Protein AF-A0A7Y3EF00-F1 (afdb_monomer)

Sequence (116 aa):
MDRRHFLRATAALPLAGALPFGTSAPGRSQFRQEYPSSIDGLGEIRLDYEPALLDEIIGSGMRCCVVTVGNPGLYGSDAFPDMAAEIDAYEAHIDAHPNRLMRVRSVADIDRAVES

Solvent-accessible surface area (backbone atoms only — not comparable to full-atom values): 7787 Å² total; per-residue (Å²): 136,67,78,76,63,66,76,66,71,80,81,76,87,80,96,82,83,93,76,94,76,77,91,70,73,78,73,80,72,76,69,70,78,78,66,76,79,36,66,39,83,78,35,85,81,62,96,82,62,56,70,66,60,54,53,49,47,50,70,72,55,50,65,45,66,40,65,83,74,53,62,90,89,51,62,76,86,58,29,58,60,51,25,51,53,48,50,52,51,50,53,51,52,32,69,75,33,67,92,82,37,76,85,70,90,50,73,70,40,50,58,49,67,74,74,110

Mean predicted aligned error: 13.57 Å

Nearest PDB structures (foldseek):
  1hg0-assembly1_D  TM=3.957E-01  e=8.111E-01  Dickeya chrysanthemi
  2jk0-assembly1_C  TM=3.662E-01  e=2.252E+00  Pectobacterium carotovorum
  2hln-assembly2_H  TM=3.712E-01  e=4.448E+00  Pectobacterium atrosepticum
  1agx-assembly1_A  TM=3.790E-01  e=5.841E+00  Acinetobacter glutaminasificans

pLDDT: mean 79.06, std 20.67, range [38.88, 98.19]

Radius of gyration: 23.86 Å; Cα contacts (8 Å, |Δi|>4): 70; chains: 1; bounding box: 56×46×60 Å

Secondary structure (DSSP, 8-state):
--GGGTTTTTS--------------------------EEEEEE---TT--HHHHHHHHHTTEEEEEE--S-TT--GGGHHHHHHHHHHHHHHHHHH-TTT----SSHHHHHHHHH-

Foldseek 3Di:
DDPVVVVVPPPDDDDDDDDDDDPPPPDPPPPVPPPPADEAAEDADDLPDDPVVLVVCVVVRHQYYDHDFFDPPDDDPPGVVRRVVRVVSVVVSQVVCVVRHDDDPDPVRSVVSVVD

Structure (mmCIF, N/CA/C/O backbone):
data_AF-A0A7Y3EF00-F1
#
_entry.id   AF-A0A7Y3EF00-F1
#
loop_
_atom_site.group_PDB
_atom_site.id
_atom_site.type_symbol
_atom_site.label_atom_id
_atom_site.label_alt_id
_atom_site.label_comp_id
_atom_site.label_asym_id
_atom_site.label_entity_id
_atom_site.label_seq_id
_atom_site.pdbx_PDB_ins_code
_atom_site.Cartn_x
_atom_site.Cartn_y
_atom_site.Cartn_z
_atom_site.occupancy
_atom_site.B_iso_or_equiv
_atom_site.auth_seq_id
_atom_site.auth_comp_id
_atom_site.auth_asym_id
_atom_site.auth_atom_id
_atom_site.pdbx_PDB_model_num
ATOM 1 N N . MET A 1 1 ? -7.963 33.951 12.622 1.00 42.38 1 MET A N 1
ATOM 2 C CA . MET A 1 1 ? -8.953 33.889 13.720 1.00 42.38 1 MET A CA 1
ATOM 3 C C . MET A 1 1 ? -8.390 32.989 14.810 1.00 42.38 1 MET A C 1
ATOM 5 O O . MET A 1 1 ? -8.027 31.863 14.506 1.00 42.38 1 MET A O 1
ATOM 9 N N . ASP A 1 2 ? -8.221 33.503 16.030 1.00 60.53 2 ASP A N 1
ATOM 10 C CA . ASP A 1 2 ? -7.590 32.781 17.147 1.00 60.53 2 ASP A CA 1
ATOM 11 C C . ASP A 1 2 ? -8.618 31.888 17.869 1.00 60.53 2 ASP A C 1
ATOM 13 O O . ASP A 1 2 ? -9.627 32.375 18.387 1.00 60.53 2 ASP A O 1
ATOM 17 N N . ARG A 1 3 ? -8.344 30.576 17.916 1.00 58.53 3 ARG A N 1
ATOM 18 C CA . ARG A 1 3 ? -9.149 29.516 18.560 1.00 58.53 3 ARG A CA 1
ATOM 19 C C . ARG A 1 3 ? -9.572 29.831 19.999 1.00 58.53 3 ARG A C 1
ATOM 21 O O . ARG A 1 3 ? -10.584 29.322 20.473 1.00 58.53 3 ARG A O 1
ATOM 28 N N . ARG A 1 4 ? -8.819 30.683 20.700 1.00 55.84 4 ARG A N 1
ATOM 29 C CA . ARG A 1 4 ? -9.090 31.047 22.099 1.00 55.84 4 ARG A CA 1
ATOM 30 C C . ARG A 1 4 ? -10.287 31.985 22.266 1.00 55.84 4 ARG A C 1
ATOM 32 O O . ARG A 1 4 ? -10.834 32.065 23.362 1.00 55.84 4 ARG A O 1
ATOM 39 N N . HIS A 1 5 ? -10.716 32.666 21.204 1.00 48.41 5 HIS A N 1
ATOM 40 C CA . HIS A 1 5 ? -11.861 33.577 21.263 1.00 48.41 5 HIS A CA 1
ATOM 41 C C . HIS A 1 5 ? -13.219 32.865 21.171 1.00 48.41 5 HIS A C 1
ATOM 43 O O . HIS A 1 5 ? -14.207 33.398 21.667 1.00 48.41 5 HIS A O 1
ATOM 49 N N . PHE A 1 6 ? -13.276 31.655 20.601 1.00 54.00 6 PHE A N 1
ATOM 50 C CA . PHE A 1 6 ? -14.537 30.930 20.398 1.00 54.00 6 PHE A CA 1
ATOM 51 C C . PHE A 1 6 ? -15.078 30.304 21.696 1.00 54.00 6 PHE A C 1
ATOM 53 O O . PHE A 1 6 ? -16.271 30.368 21.970 1.00 54.00 6 PHE A O 1
ATOM 60 N N . LEU A 1 7 ? -14.196 29.795 22.563 1.00 52.94 7 LEU A N 1
ATOM 61 C CA . LEU A 1 7 ? -14.584 29.144 23.826 1.00 52.94 7 LEU A CA 1
ATOM 62 C C . LEU A 1 7 ? -15.056 30.115 24.923 1.00 52.94 7 LEU A C 1
ATOM 64 O O . LEU A 1 7 ? -15.566 29.679 25.950 1.00 52.94 7 LEU A O 1
ATOM 68 N N . ARG A 1 8 ? -14.904 31.430 24.729 1.00 46.22 8 ARG A N 1
ATOM 69 C CA . ARG A 1 8 ? -15.376 32.443 25.690 1.00 46.22 8 ARG A CA 1
ATOM 70 C C . ARG A 1 8 ? -16.819 32.895 25.456 1.00 46.22 8 ARG A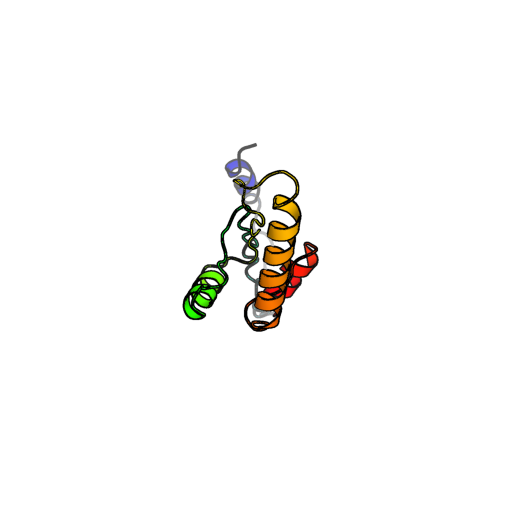 C 1
ATOM 72 O O . ARG A 1 8 ? -17.358 33.589 26.311 1.00 46.22 8 ARG A O 1
ATOM 79 N N . ALA A 1 9 ? -17.452 32.499 24.352 1.00 48.47 9 ALA A N 1
ATOM 80 C CA . ALA A 1 9 ? -18.807 32.942 24.017 1.00 48.47 9 ALA A CA 1
ATOM 81 C C . ALA A 1 9 ? -19.927 32.138 24.712 1.00 48.47 9 ALA A C 1
ATOM 83 O O . ALA A 1 9 ? -21.071 32.578 24.708 1.00 48.47 9 ALA A O 1
ATOM 84 N N . THR A 1 10 ? -19.623 30.998 25.343 1.00 54.38 10 THR A N 1
ATOM 85 C CA . THR A 1 10 ? -20.643 30.087 25.907 1.00 54.38 10 THR A CA 1
ATOM 86 C C . THR A 1 10 ? -20.847 30.202 27.421 1.00 54.38 10 THR A C 1
ATOM 88 O O . THR A 1 10 ? -21.613 29.433 27.991 1.00 54.38 10 THR A O 1
ATOM 91 N N . ALA A 1 11 ? -20.183 31.146 28.094 1.00 52.75 11 ALA A N 1
ATOM 92 C CA . ALA A 1 11 ? -20.204 31.261 29.557 1.00 52.75 11 ALA A CA 1
ATOM 93 C C . ALA A 1 11 ? -20.963 32.496 30.074 1.00 52.75 11 ALA A C 1
ATOM 95 O O . ALA A 1 11 ? -20.568 33.089 31.077 1.00 52.75 11 ALA A O 1
ATOM 96 N N . ALA A 1 12 ? -22.048 32.900 29.410 1.00 52.19 12 ALA A N 1
ATOM 97 C CA . ALA A 1 12 ? -22.905 33.961 29.925 1.00 52.19 12 ALA A CA 1
ATOM 98 C C . ALA A 1 12 ? -24.396 33.633 29.771 1.00 52.19 12 ALA A C 1
ATOM 100 O O . ALA A 1 12 ? -24.866 33.446 28.652 1.00 52.19 12 ALA A O 1
ATOM 101 N N . LEU A 1 13 ? -25.087 33.711 30.923 1.00 48.00 13 LEU A N 1
ATOM 102 C CA . LEU A 1 13 ? -26.525 33.949 31.175 1.00 48.00 13 LEU A CA 1
ATOM 103 C C . LEU A 1 13 ? -27.421 32.727 31.513 1.00 48.00 13 LEU A C 1
ATOM 105 O O . LEU A 1 13 ? -27.134 31.614 31.090 1.00 48.00 13 LEU A O 1
ATOM 109 N N . PRO A 1 14 ? -28.423 32.898 32.412 1.00 47.94 14 PRO A N 1
ATOM 110 C CA . PRO A 1 14 ? -28.284 32.538 33.826 1.00 47.94 14 PRO A CA 1
ATOM 111 C C . PRO A 1 14 ? -29.387 31.595 34.356 1.00 47.94 14 PRO A C 1
ATOM 113 O O . PRO A 1 14 ? -30.355 31.258 33.683 1.00 47.94 14 PRO A O 1
ATOM 116 N N . LEU A 1 15 ? -29.215 31.224 35.625 1.00 53.34 15 LEU A N 1
ATOM 117 C CA . LEU A 1 15 ? -30.111 30.483 36.515 1.00 53.34 15 LEU A CA 1
ATOM 118 C C . LEU A 1 15 ? -31.564 31.025 36.522 1.00 53.34 15 LEU A C 1
ATOM 120 O O . LEU A 1 15 ? -31.805 32.116 37.037 1.00 53.34 15 LEU A O 1
ATOM 124 N N . ALA A 1 16 ? -32.539 30.245 36.045 1.00 45.88 16 ALA A N 1
ATOM 125 C CA . ALA A 1 16 ? -33.952 30.382 36.423 1.00 45.88 16 ALA A CA 1
ATOM 126 C C . ALA A 1 16 ? -34.738 29.092 36.121 1.00 45.88 16 ALA A C 1
ATOM 128 O O . ALA A 1 16 ? -34.826 28.677 34.970 1.00 45.88 16 ALA A O 1
ATOM 129 N N . GLY A 1 17 ? -35.355 28.499 37.150 1.00 38.88 17 GLY A N 1
ATOM 130 C CA . GLY A 1 17 ? -36.439 27.522 36.986 1.00 38.88 17 GLY A CA 1
ATOM 131 C C . GLY A 1 17 ? -36.189 26.161 37.631 1.00 38.88 17 GLY A C 1
ATOM 132 O O . GLY A 1 17 ? -35.783 25.213 36.972 1.00 38.88 17 GLY A O 1
ATOM 133 N N . ALA A 1 18 ? -36.483 26.053 38.925 1.00 48.66 18 ALA A N 1
ATOM 134 C CA . ALA A 1 18 ? -36.635 24.779 39.613 1.00 48.66 18 ALA A CA 1
ATOM 135 C C . ALA A 1 18 ? -37.946 24.092 39.192 1.00 48.66 18 ALA A C 1
ATOM 137 O O . ALA A 1 18 ? -39.006 24.664 39.421 1.00 48.66 18 ALA A O 1
ATOM 138 N N . LEU A 1 19 ? -37.880 22.863 38.663 1.00 42.88 19 LEU A N 1
ATOM 139 C CA . LEU A 1 19 ? -38.940 21.846 38.758 1.00 42.88 19 LEU A CA 1
ATOM 140 C C . LEU A 1 19 ? -38.310 20.433 38.742 1.00 42.88 19 LEU A C 1
ATOM 142 O O . LEU A 1 19 ? -37.425 20.184 37.922 1.00 42.88 19 LEU A O 1
ATOM 146 N N . PRO A 1 20 ? -38.734 19.502 39.623 1.00 52.59 20 PRO A N 1
ATOM 147 C CA . PRO A 1 20 ? -38.130 18.181 39.752 1.00 52.59 20 PRO A CA 1
ATOM 148 C C . PRO A 1 20 ? -38.934 17.150 38.954 1.00 52.59 20 PRO A C 1
ATOM 150 O O . PRO A 1 20 ? -39.993 16.724 39.398 1.00 52.59 20 PRO A O 1
ATOM 153 N N . PHE A 1 21 ? -38.447 16.712 37.795 1.00 41.69 21 PHE A N 1
ATOM 154 C CA . PHE A 1 21 ? -38.994 15.527 37.130 1.00 41.69 21 PHE A CA 1
ATOM 155 C C . PHE A 1 21 ? -37.902 14.761 36.387 1.00 41.69 21 PHE A C 1
ATOM 157 O O . PHE A 1 21 ? -37.247 15.294 35.498 1.00 41.69 21 PHE A O 1
ATOM 164 N N . GLY A 1 22 ? -37.762 13.486 36.758 1.00 43.97 22 GLY A N 1
ATOM 165 C CA . GLY A 1 22 ? -37.050 12.465 36.000 1.00 43.97 22 GLY A CA 1
ATOM 166 C C . GLY A 1 22 ? -35.539 12.473 36.193 1.00 43.97 22 GLY A C 1
ATOM 167 O O . GLY A 1 22 ? -34.811 13.159 35.484 1.00 43.97 22 GLY A O 1
ATOM 168 N N . THR A 1 23 ? -35.043 11.616 37.087 1.00 44.88 23 THR A N 1
ATOM 169 C CA . THR A 1 23 ? -33.673 11.100 36.999 1.00 44.88 23 THR A CA 1
ATOM 170 C C . THR A 1 23 ? -33.556 10.237 35.743 1.00 44.88 23 THR A C 1
ATOM 172 O O . THR A 1 23 ? -33.585 9.008 35.800 1.00 44.88 23 THR A O 1
ATOM 175 N N . SER A 1 24 ? -33.451 10.889 34.591 1.00 48.31 24 SER A N 1
ATOM 176 C CA . SER A 1 24 ? -32.916 10.283 33.384 1.00 48.31 24 SER A CA 1
ATOM 177 C C . SER A 1 24 ? -31.438 10.071 33.670 1.00 48.31 24 SER A C 1
ATOM 179 O O . SER A 1 24 ? -30.661 11.026 33.672 1.00 48.31 24 SER A O 1
ATOM 181 N N . ALA A 1 25 ? -31.056 8.836 34.004 1.00 52.62 25 ALA A N 1
ATOM 182 C CA . ALA A 1 25 ? -29.652 8.460 34.019 1.00 52.62 25 ALA A CA 1
ATOM 183 C C . ALA A 1 25 ? -29.046 8.945 32.693 1.00 52.62 25 ALA A C 1
ATOM 185 O O . ALA A 1 25 ? -29.653 8.682 31.648 1.00 52.62 25 ALA A O 1
ATOM 186 N N . PRO A 1 26 ? -27.923 9.685 32.697 1.00 46.00 26 PRO A N 1
ATOM 187 C CA . PRO A 1 26 ? -27.288 10.056 31.451 1.00 46.00 26 PRO A CA 1
ATOM 188 C C . PRO A 1 26 ? -26.938 8.743 30.765 1.00 46.00 26 PRO A C 1
ATOM 190 O O . PRO A 1 26 ? -26.083 7.988 31.237 1.00 46.00 26 PRO A O 1
ATOM 193 N N . GLY A 1 27 ? -27.661 8.434 29.685 1.00 46.09 27 GLY A N 1
ATOM 194 C CA . GLY A 1 27 ? -27.227 7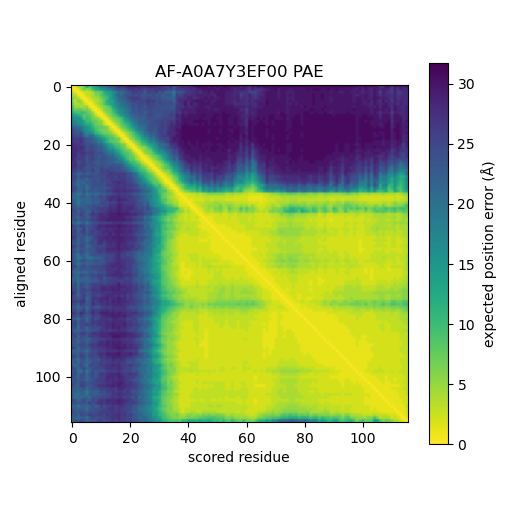.422 28.748 1.00 46.09 27 GLY A CA 1
ATOM 195 C C . GLY A 1 27 ? -25.784 7.773 28.448 1.00 46.09 27 GLY A C 1
ATOM 196 O O . GLY A 1 27 ? -25.501 8.905 28.057 1.00 46.09 27 GLY A O 1
ATOM 197 N N . ARG A 1 28 ? -24.864 6.852 28.741 1.00 42.12 28 ARG A N 1
ATOM 198 C CA . ARG A 1 28 ? -23.498 6.948 28.244 1.00 42.12 28 ARG A CA 1
ATOM 199 C C . ARG A 1 28 ? -23.648 7.059 26.734 1.00 42.12 28 ARG A C 1
ATOM 201 O O . ARG A 1 28 ? -23.786 6.042 26.062 1.00 42.12 28 ARG A O 1
ATOM 208 N N . SER A 1 29 ? -23.658 8.280 26.206 1.00 46.34 29 SER A N 1
ATOM 209 C CA . SER A 1 29 ? -23.267 8.491 24.833 1.00 46.34 29 SER A CA 1
ATOM 210 C C . SER A 1 29 ? -21.848 7.964 24.820 1.00 46.34 29 SER A C 1
ATOM 212 O O . SER A 1 29 ? -20.935 8.558 25.402 1.00 46.34 29 SER A O 1
ATOM 214 N N . GLN A 1 30 ? -21.684 6.767 24.267 1.00 48.50 30 GLN A N 1
ATOM 215 C CA . GLN A 1 30 ? -20.410 6.361 23.729 1.00 48.50 30 GLN A CA 1
ATOM 216 C C . GLN A 1 30 ? -20.114 7.431 22.685 1.00 48.50 30 GLN A C 1
ATOM 218 O O . GLN A 1 30 ? -20.537 7.332 21.540 1.00 48.50 30 GLN A O 1
ATOM 223 N N . PHE A 1 31 ? -19.484 8.525 23.112 1.00 41.47 31 PHE A N 1
ATOM 224 C CA . PHE A 1 31 ? -18.697 9.330 22.213 1.00 41.47 31 PHE A CA 1
ATOM 225 C C . PHE A 1 31 ? -17.698 8.319 21.664 1.00 41.47 31 PHE A C 1
ATOM 227 O O . PHE A 1 31 ? -16.727 7.978 22.342 1.00 41.47 31 PHE A O 1
ATOM 234 N N . ARG A 1 32 ? -18.019 7.737 20.495 1.00 50.56 32 ARG A N 1
ATOM 235 C CA . ARG A 1 32 ? -17.029 7.155 19.595 1.00 50.56 32 ARG A CA 1
ATOM 236 C C . ARG A 1 32 ? -15.954 8.220 19.605 1.00 50.56 32 ARG A C 1
ATOM 238 O O . ARG A 1 32 ? -16.252 9.363 19.259 1.00 50.56 32 ARG A O 1
ATOM 245 N N . GLN A 1 33 ? -14.794 7.918 20.190 1.00 48.50 33 GLN A N 1
ATOM 246 C CA . GLN A 1 33 ? -13.689 8.845 20.067 1.00 48.50 33 GLN A CA 1
ATOM 247 C C . GLN A 1 33 ? -13.481 8.943 18.564 1.00 48.50 33 GLN A C 1
ATOM 249 O O . GLN A 1 33 ? -13.002 8.000 17.937 1.00 48.50 33 GLN A O 1
ATOM 254 N N . GLU A 1 34 ? -13.957 10.041 17.987 1.00 56.47 34 GLU A N 1
ATOM 255 C CA . GLU A 1 34 ? -13.569 10.516 16.675 1.00 56.47 34 GLU A CA 1
ATOM 256 C C . GLU A 1 34 ? -12.098 10.879 16.831 1.00 56.47 34 GLU A C 1
ATOM 258 O O . GLU A 1 34 ? -11.723 12.041 16.967 1.00 56.47 34 GLU A O 1
ATOM 263 N N . TYR A 1 35 ? -11.250 9.857 16.940 1.00 54.44 35 TYR A N 1
ATOM 264 C CA . TYR A 1 35 ? -9.845 10.039 16.683 1.00 54.44 35 TYR A CA 1
ATOM 265 C C . TYR A 1 35 ? -9.803 10.548 15.249 1.00 54.44 35 TYR A C 1
ATOM 267 O O . TYR A 1 35 ? -10.300 9.845 14.362 1.00 54.44 35 TYR A O 1
ATOM 275 N N . PRO A 1 36 ? -9.304 11.770 15.006 1.00 62.78 36 PRO A N 1
ATOM 276 C CA . PRO A 1 36 ? -9.103 12.212 13.643 1.00 62.78 36 PRO A CA 1
ATOM 277 C C . PRO A 1 36 ? -8.236 11.148 12.974 1.00 62.78 36 PRO A C 1
ATOM 279 O O . PRO A 1 36 ? -7.152 10.834 13.466 1.00 62.78 36 PRO A O 1
ATOM 282 N N . SER A 1 37 ? -8.762 10.534 11.918 1.00 71.19 37 SER A N 1
ATOM 283 C CA . SER A 1 37 ? -8.074 9.495 11.162 1.00 71.19 37 SER A CA 1
ATOM 284 C C . SER A 1 37 ? -6.717 10.039 10.724 1.00 71.19 37 SER A C 1
ATOM 286 O O . SER A 1 37 ? -6.658 10.970 9.918 1.00 71.19 37 SER A O 1
ATOM 288 N N . SER A 1 38 ? -5.632 9.512 11.293 1.00 86.62 38 SER A N 1
ATOM 289 C CA . SER A 1 38 ? -4.287 9.913 10.902 1.00 86.62 38 SER A CA 1
ATOM 290 C C . SER A 1 38 ? -3.892 9.169 9.633 1.00 86.62 38 SER A C 1
ATOM 292 O O . SER A 1 38 ? -3.998 7.940 9.530 1.00 86.62 38 SER A O 1
ATOM 294 N N . ILE A 1 39 ? -3.477 9.961 8.650 1.00 90.75 39 ILE A N 1
ATOM 295 C CA . ILE A 1 39 ? -2.997 9.499 7.356 1.00 90.75 39 ILE A CA 1
ATOM 296 C C . ILE A 1 39 ? -1.536 9.912 7.263 1.00 90.75 39 ILE A C 1
ATOM 298 O O . ILE A 1 39 ? -1.234 11.106 7.326 1.00 90.75 39 ILE A O 1
ATOM 302 N N . ASP A 1 40 ? -0.646 8.939 7.109 1.00 92.19 40 ASP A N 1
ATOM 303 C CA . ASP A 1 40 ? 0.717 9.217 6.679 1.00 92.19 40 ASP A CA 1
ATOM 304 C C . ASP A 1 40 ? 0.726 9.393 5.156 1.00 92.19 40 ASP A C 1
ATOM 306 O O . ASP A 1 40 ? 0.370 8.483 4.407 1.00 92.19 40 ASP A O 1
ATOM 310 N N . GLY A 1 41 ? 1.063 10.599 4.699 1.00 91.06 41 GLY A N 1
ATOM 311 C CA . GLY A 1 41 ? 1.041 10.966 3.283 1.00 91.06 41 GLY A CA 1
ATOM 312 C C . GLY A 1 41 ? 2.287 10.550 2.502 1.00 91.06 41 GLY A C 1
ATOM 313 O O . GLY A 1 41 ? 2.284 10.682 1.280 1.00 91.06 41 GLY A O 1
ATOM 314 N N . LEU A 1 42 ? 3.341 10.093 3.184 1.00 88.81 42 LEU A N 1
ATOM 315 C CA . LEU A 1 42 ? 4.588 9.640 2.565 1.00 88.81 42 LEU A CA 1
ATOM 316 C C . LEU A 1 42 ? 5.264 8.583 3.451 1.00 88.81 42 LEU A C 1
ATOM 318 O O . LEU A 1 42 ? 6.454 8.672 3.755 1.00 88.81 42 LEU A O 1
ATOM 322 N N . GLY A 1 43 ? 4.473 7.623 3.920 1.00 81.69 43 GLY A N 1
ATOM 323 C CA . GLY A 1 43 ? 4.965 6.566 4.789 1.00 81.69 43 GLY A CA 1
ATOM 324 C C . GLY A 1 43 ? 5.543 5.396 3.998 1.00 81.69 43 GLY A C 1
ATOM 325 O O . GLY A 1 43 ? 5.316 5.237 2.798 1.00 81.69 43 GLY A O 1
ATOM 326 N N . GLU A 1 44 ? 6.278 4.538 4.698 1.00 81.06 44 GLU A N 1
ATOM 327 C CA . GLU A 1 44 ? 6.826 3.302 4.143 1.00 81.06 44 GLU A CA 1
ATOM 328 C C . GLU A 1 44 ? 6.310 2.115 4.965 1.00 81.06 44 GLU A C 1
ATOM 330 O O . GLU A 1 44 ? 6.694 1.915 6.121 1.00 81.06 44 GLU A O 1
ATOM 335 N N . ILE A 1 45 ? 5.420 1.321 4.366 1.00 90.06 45 ILE A N 1
ATOM 336 C CA . ILE A 1 45 ? 5.101 -0.026 4.846 1.00 90.06 45 ILE A CA 1
ATOM 337 C C . ILE A 1 45 ? 5.885 -0.983 3.973 1.00 90.06 45 ILE A C 1
ATOM 339 O O . ILE A 1 45 ? 5.601 -1.088 2.783 1.00 90.06 45 ILE A O 1
ATOM 343 N N . ARG A 1 46 ? 6.886 -1.657 4.534 1.00 91.75 46 ARG A N 1
ATOM 344 C CA . ARG A 1 46 ? 7.709 -2.585 3.762 1.00 91.75 46 ARG A CA 1
ATOM 345 C C . ARG A 1 46 ? 7.083 -3.969 3.745 1.00 91.75 46 ARG A C 1
ATOM 347 O O . ARG A 1 46 ? 6.452 -4.393 4.710 1.00 91.75 46 ARG A O 1
ATOM 354 N N . LEU A 1 47 ? 7.309 -4.685 2.649 1.00 94.50 47 LEU A N 1
ATOM 355 C CA . LEU A 1 47 ? 6.796 -6.042 2.443 1.00 94.50 47 LEU A CA 1
ATOM 356 C C . LEU A 1 47 ? 7.418 -7.075 3.398 1.00 94.50 47 LEU A C 1
ATOM 358 O O . LEU A 1 47 ? 6.868 -8.161 3.563 1.00 94.50 47 LEU A O 1
ATOM 362 N N . ASP A 1 48 ? 8.561 -6.740 4.003 1.00 94.00 48 ASP A N 1
ATOM 363 C CA . ASP A 1 48 ? 9.333 -7.570 4.932 1.00 94.00 48 ASP A CA 1
ATOM 364 C C . ASP A 1 48 ? 9.105 -7.212 6.410 1.00 94.00 48 ASP A C 1
ATOM 366 O O . ASP A 1 48 ? 9.787 -7.745 7.285 1.00 94.00 48 ASP A O 1
ATOM 370 N N . TYR A 1 49 ? 8.152 -6.325 6.713 1.00 94.38 49 TYR A N 1
ATOM 371 C CA . TYR A 1 49 ? 7.807 -6.019 8.096 1.00 94.38 49 TYR A CA 1
ATOM 372 C C . TYR A 1 49 ? 7.223 -7.231 8.816 1.00 94.38 49 TYR A C 1
ATOM 374 O O . TYR A 1 49 ? 6.278 -7.875 8.358 1.00 94.38 49 TYR A O 1
ATOM 382 N N . GLU A 1 50 ? 7.761 -7.488 10.006 1.00 94.38 50 GLU A N 1
ATOM 383 C CA . GLU A 1 50 ? 7.224 -8.496 10.904 1.00 94.38 50 GLU A CA 1
ATOM 384 C C . GLU A 1 50 ? 5.787 -8.138 11.319 1.00 94.38 50 GLU A C 1
ATOM 386 O O . GLU A 1 50 ? 5.492 -6.967 11.588 1.00 94.38 50 GLU A O 1
ATOM 391 N N . PRO A 1 51 ? 4.893 -9.130 11.471 1.00 92.69 51 PRO A N 1
ATOM 392 C CA . PRO A 1 51 ? 3.503 -8.889 11.849 1.00 92.69 51 PRO A CA 1
ATOM 393 C C . PRO A 1 51 ? 3.325 -8.038 13.115 1.00 92.69 51 PRO A C 1
ATOM 395 O O . PRO A 1 51 ? 2.402 -7.232 13.184 1.00 92.6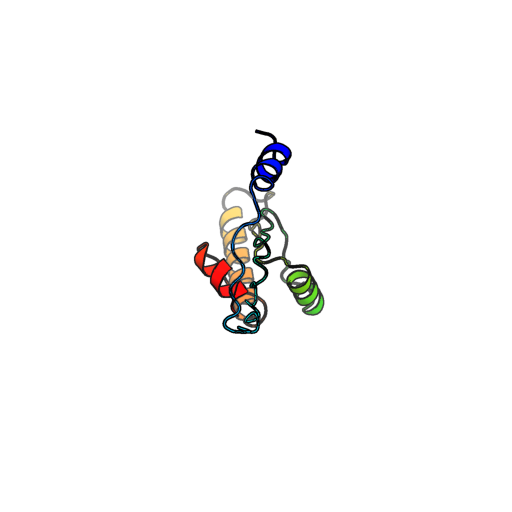9 51 PRO A O 1
ATOM 398 N N . ALA A 1 52 ? 4.227 -8.181 14.092 1.00 94.94 52 ALA A N 1
ATOM 399 C CA . ALA A 1 52 ? 4.187 -7.413 15.335 1.00 94.94 52 ALA A CA 1
ATOM 400 C C . ALA A 1 52 ? 4.371 -5.902 15.106 1.00 94.94 52 ALA A C 1
ATOM 402 O O . ALA A 1 52 ? 3.713 -5.103 15.766 1.00 94.94 52 ALA A O 1
ATOM 403 N N . LEU A 1 53 ? 5.206 -5.502 14.141 1.00 94.56 53 LEU A N 1
ATOM 404 C CA . LEU A 1 53 ? 5.399 -4.090 13.810 1.00 94.56 53 LEU A CA 1
ATOM 405 C C . LEU A 1 53 ? 4.144 -3.496 13.157 1.00 94.56 53 LEU A C 1
ATOM 407 O O . LEU A 1 53 ? 3.770 -2.364 13.454 1.00 94.56 53 LEU A O 1
ATOM 411 N N . LEU A 1 54 ? 3.457 -4.265 12.306 1.00 92.94 54 LEU A N 1
ATOM 412 C CA . LEU A 1 54 ? 2.168 -3.845 11.746 1.00 92.94 54 LEU A CA 1
ATOM 413 C C . LEU A 1 54 ? 1.123 -3.651 12.854 1.00 92.94 54 LEU A C 1
ATOM 415 O O . LEU A 1 54 ? 0.383 -2.668 12.835 1.00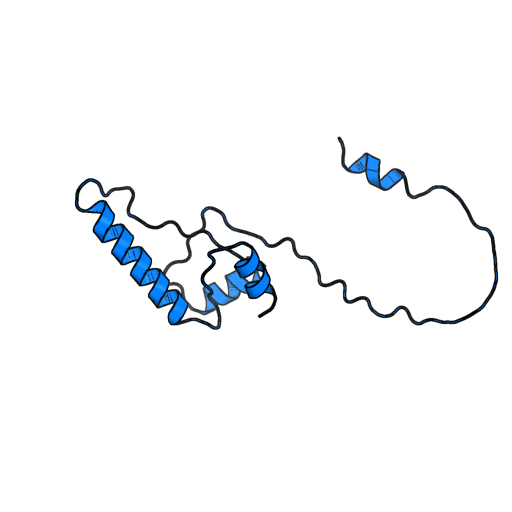 92.94 54 LEU A O 1
ATOM 419 N N . ASP A 1 55 ? 1.104 -4.540 13.848 1.00 93.31 55 ASP A N 1
ATOM 420 C CA . ASP A 1 55 ? 0.203 -4.438 15.000 1.00 93.31 55 ASP A CA 1
ATOM 421 C C . ASP A 1 55 ? 0.516 -3.193 15.858 1.00 93.31 55 ASP A C 1
ATOM 423 O O . ASP A 1 55 ? -0.401 -2.488 16.285 1.00 93.31 55 ASP A O 1
ATOM 427 N N . GLU A 1 56 ? 1.795 -2.855 16.055 1.00 94.25 56 GLU A N 1
ATOM 428 C CA . GLU A 1 56 ? 2.217 -1.613 16.722 1.00 94.25 56 GLU A CA 1
ATOM 429 C C . GLU A 1 56 ? 1.791 -0.363 15.941 1.00 94.25 56 GLU A C 1
ATOM 431 O O . GLU A 1 56 ? 1.264 0.590 16.523 1.00 94.25 56 GLU A O 1
ATOM 436 N N . ILE A 1 57 ? 1.962 -0.375 14.616 1.00 92.12 57 ILE A N 1
ATOM 437 C CA . ILE A 1 57 ? 1.524 0.707 13.730 1.00 92.12 57 ILE A CA 1
ATOM 438 C C . ILE A 1 57 ? 0.009 0.919 13.846 1.00 92.12 57 ILE A C 1
ATOM 440 O O . ILE A 1 57 ? -0.439 2.052 14.039 1.00 92.12 57 ILE A O 1
ATOM 444 N N . ILE A 1 58 ? -0.786 -0.150 13.797 1.00 89.81 58 ILE A N 1
ATOM 445 C CA . ILE A 1 58 ? -2.247 -0.085 13.960 1.00 89.81 58 ILE A CA 1
ATOM 446 C C . ILE A 1 58 ? -2.607 0.439 15.362 1.00 89.81 58 ILE A C 1
ATOM 448 O O . ILE A 1 58 ? -3.475 1.313 15.510 1.00 89.81 58 ILE A O 1
ATOM 452 N N . GLY A 1 59 ? -1.907 -0.050 16.391 1.00 89.94 59 GLY A N 1
ATOM 453 C CA . GLY A 1 59 ? -2.071 0.345 17.790 1.00 89.94 59 GLY A CA 1
ATOM 454 C C . GLY A 1 59 ? -1.692 1.800 18.082 1.00 89.94 59 GLY A C 1
ATOM 455 O O . GLY A 1 59 ? -2.255 2.402 18.996 1.00 89.94 59 GLY A O 1
ATOM 456 N N . SER A 1 60 ? -0.812 2.403 17.275 1.00 89.62 60 SER A N 1
ATOM 457 C CA . SER A 1 60 ? -0.430 3.820 17.384 1.00 89.62 60 SER A CA 1
ATOM 458 C C . SER A 1 60 ? -1.574 4.792 17.065 1.00 89.62 60 SER A C 1
ATOM 460 O O . SER A 1 60 ? -1.500 5.977 17.394 1.00 89.62 60 SER A O 1
ATOM 462 N N . GLY A 1 61 ? -2.637 4.299 16.422 1.00 87.69 61 GLY A N 1
ATOM 463 C CA . GLY A 1 61 ? -3.741 5.112 15.926 1.00 87.69 61 GLY A CA 1
ATOM 464 C C . GLY A 1 61 ? -3.618 5.495 14.451 1.00 87.69 61 GLY A C 1
ATOM 465 O O . GLY A 1 61 ? -4.533 6.145 13.954 1.00 87.69 61 GLY A O 1
ATOM 466 N N . MET A 1 62 ? -2.556 5.081 13.742 1.00 89.19 62 MET A N 1
ATOM 467 C CA . MET A 1 62 ? -2.464 5.237 12.284 1.00 89.19 62 MET A CA 1
ATOM 468 C C . MET A 1 62 ? -3.584 4.467 11.579 1.00 89.19 62 MET A C 1
ATOM 470 O O . MET A 1 62 ? -3.896 3.331 11.949 1.00 89.19 62 MET A O 1
ATOM 474 N N . ARG A 1 63 ? -4.230 5.099 10.591 1.00 89.69 63 ARG A N 1
ATOM 475 C CA . ARG A 1 63 ? -5.368 4.506 9.860 1.00 89.69 63 ARG A CA 1
ATOM 476 C C . ARG A 1 63 ? -5.150 4.374 8.366 1.00 89.69 63 ARG A C 1
ATOM 478 O O . ARG A 1 63 ? -5.772 3.522 7.748 1.00 89.69 63 ARG A O 1
ATOM 485 N N . CYS A 1 64 ? -4.270 5.181 7.789 1.00 92.62 64 CYS A N 1
ATOM 486 C CA . CYS A 1 64 ? -3.907 5.057 6.387 1.00 92.62 64 CYS A CA 1
ATOM 487 C C . CYS A 1 64 ? -2.446 5.456 6.198 1.00 92.62 64 CYS A C 1
ATOM 489 O O . CYS A 1 64 ? -1.947 6.354 6.874 1.00 92.62 64 CYS A O 1
ATOM 491 N N . CYS A 1 65 ? -1.781 4.799 5.258 1.00 93.75 65 CYS A N 1
ATOM 492 C CA . CYS A 1 65 ? -0.429 5.119 4.835 1.00 93.75 65 CYS A CA 1
ATOM 493 C C . CYS A 1 65 ? -0.403 5.131 3.308 1.00 93.75 65 CYS A C 1
ATOM 495 O O . CYS A 1 65 ? -0.852 4.177 2.671 1.00 93.75 65 CYS A O 1
ATOM 497 N N . VAL A 1 66 ? 0.077 6.226 2.728 1.00 94.75 66 VAL A N 1
ATOM 498 C CA . VAL A 1 66 ? 0.340 6.325 1.295 1.00 94.75 66 VAL A CA 1
ATOM 499 C C . VAL A 1 66 ? 1.731 5.763 1.048 1.00 94.75 66 VAL A C 1
ATOM 501 O O . VAL A 1 66 ? 2.729 6.403 1.370 1.00 94.75 66 VAL A O 1
ATOM 504 N N . VAL A 1 67 ? 1.778 4.563 0.478 1.00 93.62 67 VAL A N 1
ATOM 505 C CA . VAL A 1 67 ? 3.027 3.895 0.114 1.00 93.62 67 VAL A CA 1
ATOM 506 C C . VAL A 1 67 ? 3.484 4.386 -1.255 1.00 93.62 67 VAL A C 1
ATOM 508 O O . VAL A 1 67 ? 2.714 4.396 -2.217 1.00 93.62 67 VAL A O 1
ATOM 511 N N . THR A 1 68 ? 4.745 4.803 -1.335 1.00 92.06 68 THR A N 1
ATOM 512 C CA . THR A 1 68 ? 5.376 5.179 -2.604 1.00 92.06 68 THR A CA 1
ATOM 513 C C . THR A 1 68 ? 5.834 3.921 -3.333 1.00 92.06 68 THR A C 1
ATOM 515 O O . THR A 1 68 ? 6.452 3.061 -2.719 1.00 92.06 68 THR A O 1
ATOM 518 N N . VAL A 1 69 ? 5.548 3.839 -4.632 1.00 93.12 69 VAL A N 1
ATOM 519 C CA . VAL A 1 69 ? 5.993 2.755 -5.518 1.00 93.12 69 VAL A CA 1
ATOM 520 C C . VAL A 1 69 ? 6.801 3.322 -6.684 1.00 93.12 69 VAL A C 1
ATOM 522 O O . VAL A 1 69 ? 6.562 4.449 -7.131 1.00 93.12 69 VAL A O 1
ATOM 525 N N . GLY A 1 70 ? 7.721 2.517 -7.195 1.00 92.81 70 GLY A N 1
ATOM 526 C CA . GLY A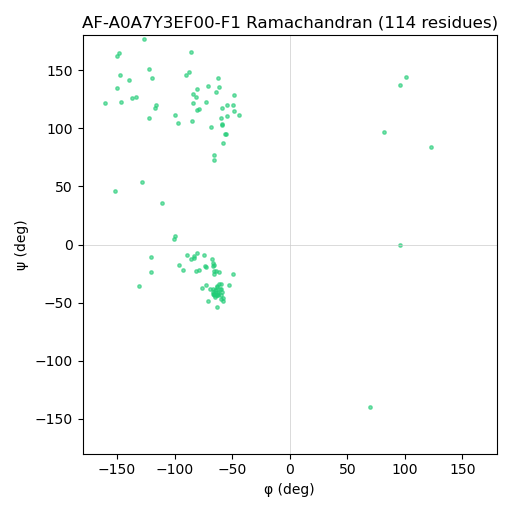 1 70 ? 8.669 2.828 -8.251 1.00 92.81 70 GLY A CA 1
ATOM 527 C C . GLY A 1 70 ? 10.026 3.275 -7.708 1.00 92.81 70 GLY A C 1
ATOM 528 O O . GLY A 1 70 ? 10.127 4.111 -6.808 1.00 92.81 70 GLY A O 1
ATOM 529 N N . ASN A 1 71 ? 11.097 2.773 -8.322 1.00 93.00 71 ASN A N 1
ATOM 530 C CA . ASN A 1 71 ? 12.453 3.209 -8.016 1.00 93.00 71 ASN A CA 1
ATOM 531 C C . ASN A 1 71 ? 12.775 4.562 -8.691 1.00 93.00 71 ASN A C 1
ATOM 533 O O . ASN A 1 71 ? 12.868 4.623 -9.922 1.00 93.00 71 ASN A O 1
ATOM 537 N N . PRO A 1 72 ? 13.043 5.645 -7.931 1.00 92.50 72 PRO A N 1
ATOM 538 C CA . PRO A 1 72 ? 13.331 6.963 -8.504 1.00 92.50 72 PRO A CA 1
ATOM 539 C C . PRO A 1 72 ? 14.662 7.026 -9.273 1.00 92.50 72 PRO A C 1
ATOM 541 O O . PRO A 1 72 ? 14.928 8.009 -9.963 1.00 92.50 72 PRO A O 1
ATOM 544 N N . GLY A 1 73 ? 15.518 6.007 -9.143 1.00 96.75 73 GLY A N 1
ATOM 545 C CA . GLY A 1 73 ? 16.759 5.863 -9.902 1.00 96.75 73 GLY A CA 1
ATOM 546 C C . GLY A 1 73 ? 16.588 5.193 -11.269 1.00 96.75 73 GLY A C 1
ATOM 547 O O . GLY A 1 73 ? 17.521 5.238 -12.073 1.00 96.75 73 GLY A O 1
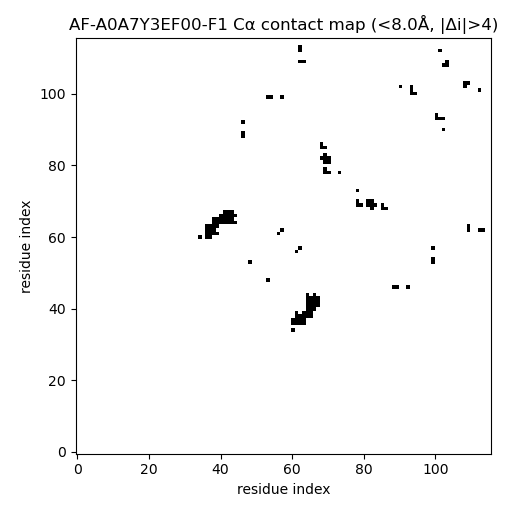ATOM 548 N N . LEU A 1 74 ? 15.430 4.584 -11.548 1.00 96.56 74 LEU A N 1
ATOM 549 C CA . LEU A 1 74 ? 15.134 3.979 -12.846 1.00 96.56 74 LEU A CA 1
ATOM 550 C C . LEU A 1 74 ? 14.470 4.986 -13.786 1.00 96.56 74 LEU A C 1
ATOM 552 O O . LEU A 1 74 ? 13.696 5.851 -13.383 1.00 96.56 74 LEU A O 1
ATOM 556 N N . TYR A 1 75 ? 14.772 4.861 -15.074 1.00 95.56 75 TYR A N 1
ATOM 557 C CA . TYR A 1 75 ? 14.241 5.717 -16.130 1.00 95.56 75 TYR A CA 1
ATOM 558 C C . TYR A 1 75 ? 14.104 4.936 -17.441 1.00 95.56 75 TYR A C 1
ATOM 560 O O . TYR A 1 75 ? 14.667 3.856 -17.609 1.00 95.56 75 TYR A O 1
ATOM 568 N N . GLY A 1 76 ? 13.358 5.493 -18.397 1.00 95.19 76 GLY A N 1
ATOM 569 C CA . GLY A 1 76 ? 13.175 4.877 -19.711 1.00 95.19 76 GLY A CA 1
ATOM 570 C C . GLY A 1 76 ? 12.319 3.609 -19.660 1.00 95.19 76 GLY A C 1
ATOM 571 O O . GLY A 1 76 ? 11.305 3.570 -18.966 1.00 95.19 76 GLY A O 1
ATOM 572 N N . SER A 1 77 ? 12.706 2.590 -20.429 1.00 96.88 77 SER A N 1
ATOM 573 C CA . SER A 1 77 ? 11.944 1.342 -20.585 1.00 96.88 77 SER A CA 1
ATOM 574 C C . SER A 1 77 ? 11.810 0.524 -19.305 1.00 96.88 77 SER A C 1
ATOM 576 O O . SER A 1 77 ? 10.879 -0.269 -19.205 1.00 96.88 77 SER A O 1
ATOM 578 N N . ASP A 1 78 ? 12.711 0.721 -18.345 1.00 96.19 78 ASP A N 1
ATOM 579 C CA . ASP A 1 78 ? 12.838 -0.162 -17.184 1.00 96.19 78 ASP A CA 1
ATOM 580 C C . ASP A 1 78 ? 12.008 0.332 -15.991 1.00 96.19 78 ASP A C 1
ATOM 582 O O . ASP A 1 78 ? 11.618 -0.459 -15.138 1.00 96.19 78 ASP A O 1
ATOM 586 N N . ALA A 1 79 ? 11.664 1.626 -15.959 1.00 97.38 79 ALA A N 1
ATOM 587 C CA . ALA A 1 79 ? 10.927 2.232 -14.850 1.00 97.38 79 ALA A CA 1
ATOM 588 C C . ALA A 1 79 ? 9.486 1.708 -14.723 1.00 97.38 79 ALA A C 1
ATOM 590 O O . ALA A 1 79 ? 9.002 1.471 -13.620 1.00 97.38 79 ALA A O 1
ATOM 591 N N . PHE A 1 80 ? 8.784 1.528 -15.847 1.00 97.12 80 PHE A N 1
ATOM 592 C CA . PHE A 1 80 ? 7.388 1.081 -15.819 1.00 97.12 80 PHE A CA 1
ATOM 593 C C . PHE A 1 80 ? 7.236 -0.389 -15.388 1.00 97.12 80 PHE A C 1
ATOM 595 O O . PHE A 1 80 ? 6.419 -0.641 -14.503 1.00 97.12 80 PHE A O 1
ATOM 602 N N . PRO A 1 81 ? 7.993 -1.359 -15.949 1.00 98.06 81 PRO A N 1
ATOM 603 C CA . PRO A 1 81 ? 7.930 -2.747 -15.495 1.00 98.06 81 PRO A CA 1
ATOM 604 C C . PRO A 1 81 ? 8.292 -2.920 -14.016 1.00 98.06 81 PRO A C 1
ATOM 606 O O . PRO A 1 81 ? 7.643 -3.710 -13.338 1.00 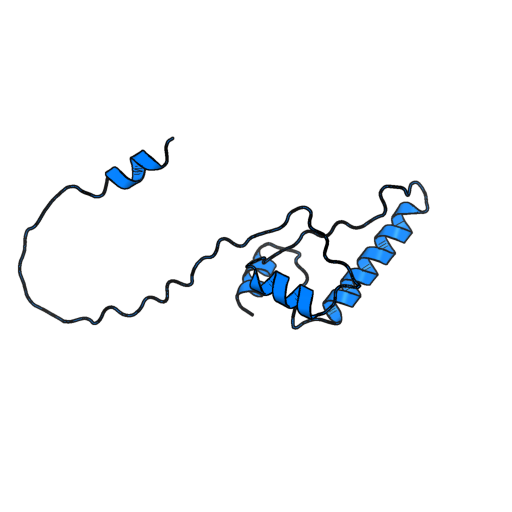98.06 81 PRO A O 1
ATOM 609 N N . ASP A 1 82 ? 9.281 -2.171 -13.518 1.00 97.75 82 ASP A N 1
ATOM 610 C CA . ASP A 1 82 ? 9.688 -2.188 -12.106 1.00 97.75 82 ASP A CA 1
ATOM 611 C C . ASP A 1 82 ? 8.558 -1.712 -11.181 1.00 97.75 82 ASP A C 1
ATOM 613 O O . ASP A 1 82 ? 8.110 -2.458 -10.313 1.00 97.75 82 ASP A O 1
ATOM 617 N N . MET A 1 83 ? 8.002 -0.524 -11.446 1.00 97.31 83 MET A N 1
ATOM 618 C CA . MET A 1 83 ? 6.862 0.014 -10.693 1.00 97.31 83 MET A CA 1
ATOM 619 C C . MET A 1 83 ? 5.640 -0.919 -10.752 1.00 97.31 83 MET A C 1
ATOM 621 O O . MET A 1 83 ? 4.959 -1.106 -9.745 1.00 97.31 83 MET A O 1
ATOM 625 N N . ALA A 1 84 ? 5.343 -1.514 -11.912 1.00 98.19 84 ALA A N 1
ATOM 626 C CA . ALA A 1 84 ? 4.225 -2.448 -12.047 1.00 98.19 84 ALA A CA 1
ATOM 627 C C . ALA A 1 84 ? 4.428 -3.709 -11.190 1.00 98.19 84 ALA A C 1
ATOM 629 O O . ALA A 1 84 ? 3.507 -4.122 -1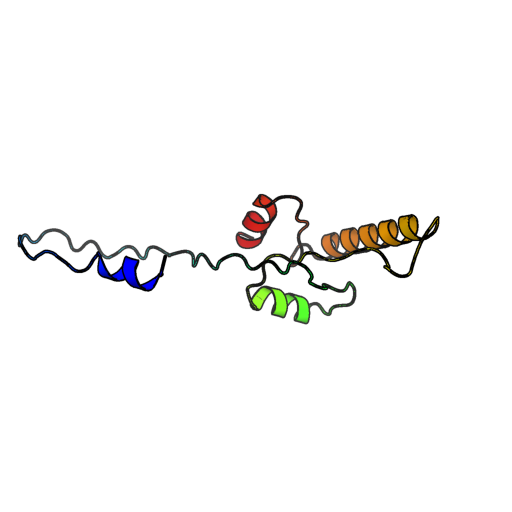0.488 1.00 98.19 84 ALA A O 1
ATOM 630 N N . ALA A 1 85 ? 5.639 -4.276 -11.195 1.00 98.00 85 ALA A N 1
ATOM 631 C CA . ALA A 1 85 ? 5.976 -5.424 -10.360 1.00 98.00 85 ALA A CA 1
ATOM 632 C C . ALA A 1 85 ? 5.889 -5.096 -8.860 1.00 98.00 85 ALA A C 1
ATOM 634 O O . ALA A 1 85 ? 5.444 -5.929 -8.071 1.00 98.00 85 ALA A O 1
ATOM 635 N N . GLU A 1 86 ? 6.276 -3.883 -8.461 1.00 97.00 86 GLU A N 1
ATOM 636 C CA . GLU A 1 86 ? 6.148 -3.434 -7.075 1.00 97.00 86 GLU A CA 1
ATOM 637 C C . GLU A 1 86 ? 4.681 -3.277 -6.650 1.00 97.00 86 GLU A C 1
ATOM 639 O O . GLU A 1 86 ? 4.304 -3.740 -5.572 1.00 97.00 86 GLU A O 1
ATOM 644 N N . ILE A 1 87 ? 3.825 -2.711 -7.510 1.00 97.06 87 ILE A N 1
ATOM 645 C CA . ILE A 1 87 ? 2.374 -2.647 -7.266 1.00 97.06 87 ILE A CA 1
ATOM 646 C C . ILE A 1 87 ? 1.801 -4.054 -7.067 1.00 97.06 87 ILE A C 1
ATOM 648 O O . ILE A 1 87 ? 1.099 -4.285 -6.083 1.00 97.06 87 ILE A O 1
ATOM 652 N N . ASP A 1 88 ? 2.130 -5.004 -7.948 1.00 98.12 88 ASP A N 1
ATOM 653 C CA . ASP A 1 88 ? 1.659 -6.390 -7.840 1.00 98.12 88 ASP A CA 1
ATOM 654 C C . ASP A 1 88 ? 2.116 -7.052 -6.528 1.00 98.12 88 ASP A C 1
ATOM 656 O O . ASP A 1 88 ? 1.353 -7.786 -5.892 1.00 98.12 88 ASP A O 1
ATOM 660 N N . ALA A 1 89 ? 3.341 -6.763 -6.079 1.00 97.56 89 ALA A N 1
ATOM 661 C CA . ALA A 1 89 ? 3.862 -7.267 -4.813 1.00 97.56 89 ALA A CA 1
ATOM 662 C C . ALA A 1 89 ? 3.089 -6.710 -3.603 1.00 97.56 89 ALA A C 1
ATOM 664 O O . ALA A 1 89 ? 2.741 -7.469 -2.694 1.00 97.56 89 ALA A O 1
ATOM 665 N N . TYR A 1 90 ? 2.761 -5.414 -3.603 1.00 97.25 90 TYR A N 1
ATOM 666 C CA . TYR A 1 90 ? 1.920 -4.807 -2.566 1.00 97.25 90 TYR A CA 1
ATOM 667 C C . TYR A 1 90 ? 0.492 -5.347 -2.581 1.00 97.25 90 TYR A C 1
ATOM 669 O O . TYR A 1 90 ? -0.061 -5.656 -1.526 1.00 97.25 90 TYR A O 1
ATOM 677 N N . GLU A 1 91 ? -0.100 -5.504 -3.761 1.00 96.94 91 GLU A N 1
ATOM 678 C CA . GLU A 1 91 ? -1.433 -6.079 -3.928 1.00 96.94 91 GLU A CA 1
ATOM 679 C C . GLU A 1 91 ? -1.494 -7.501 -3.340 1.00 96.94 91 GLU A C 1
ATOM 681 O O . GLU A 1 91 ? -2.383 -7.797 -2.536 1.00 96.94 91 GLU A O 1
ATOM 686 N N . ALA A 1 92 ? -0.499 -8.343 -3.640 1.00 97.38 92 ALA A N 1
ATOM 687 C CA . ALA A 1 92 ? -0.380 -9.684 -3.070 1.00 97.38 92 ALA A CA 1
ATOM 688 C C . ALA A 1 92 ? -0.151 -9.666 -1.548 1.00 97.38 92 ALA A C 1
ATOM 690 O O . ALA A 1 92 ? -0.721 -10.482 -0.821 1.00 97.38 92 ALA A O 1
ATOM 691 N N . HIS A 1 93 ? 0.659 -8.731 -1.043 1.00 96.38 93 HIS A N 1
ATOM 692 C CA . HIS A 1 93 ? 0.915 -8.599 0.390 1.00 96.38 93 HIS A CA 1
ATOM 693 C C . HIS A 1 93 ? -0.336 -8.169 1.165 1.00 96.38 93 HIS A C 1
ATOM 695 O O . HIS A 1 93 ? -0.589 -8.691 2.252 1.00 96.38 9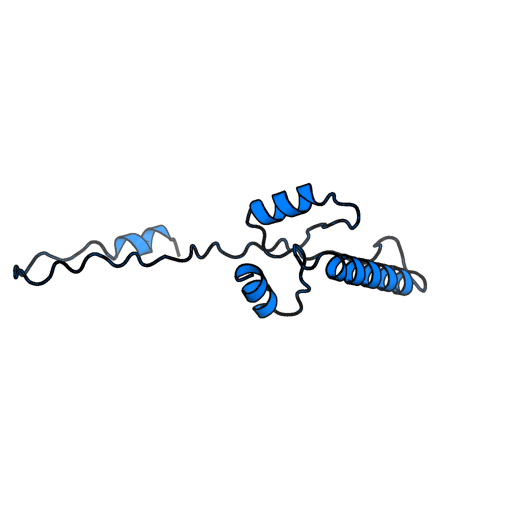3 HIS A O 1
ATOM 701 N N . ILE A 1 94 ? -1.151 -7.273 0.602 1.00 96.06 94 ILE A N 1
ATOM 702 C CA . ILE A 1 94 ? -2.436 -6.883 1.192 1.00 96.06 94 ILE A CA 1
ATOM 703 C C . ILE A 1 94 ? -3.395 -8.082 1.218 1.00 96.06 94 ILE A C 1
ATOM 705 O O . ILE A 1 94 ? -3.995 -8.351 2.258 1.00 96.06 94 ILE A O 1
ATOM 709 N N . ASP A 1 95 ? -3.495 -8.844 0.122 1.00 96.69 95 ASP A N 1
ATOM 710 C CA . ASP A 1 95 ? -4.337 -10.052 0.061 1.00 96.69 95 ASP A CA 1
ATOM 711 C C . ASP A 1 95 ? -3.924 -11.140 1.051 1.00 96.69 95 ASP A C 1
ATOM 713 O O . ASP A 1 95 ? -4.777 -11.857 1.574 1.00 96.69 95 ASP A O 1
ATOM 717 N N . ALA A 1 96 ? -2.626 -11.271 1.322 1.00 95.62 96 ALA A N 1
ATOM 718 C CA . ALA A 1 96 ? -2.107 -12.244 2.275 1.00 95.62 96 ALA A CA 1
ATOM 719 C C . ALA A 1 96 ? -2.407 -11.875 3.741 1.00 95.62 96 ALA A C 1
ATOM 721 O O . ALA A 1 96 ? -2.377 -12.750 4.609 1.00 95.62 96 ALA A O 1
ATOM 722 N N . HIS A 1 97 ? -2.725 -10.607 4.032 1.00 94.06 97 HIS A N 1
ATOM 723 C CA . HIS A 1 97 ? -2.901 -10.100 5.397 1.00 94.06 97 HIS A CA 1
ATOM 724 C C . HIS A 1 97 ? -4.235 -9.358 5.607 1.00 94.06 97 HIS A C 1
ATOM 726 O O . HIS A 1 97 ? -4.237 -8.253 6.156 1.00 94.06 97 HIS A O 1
ATOM 732 N N . PRO A 1 98 ? -5.393 -9.963 5.282 1.00 93.50 98 PRO A N 1
ATOM 733 C CA . PRO A 1 98 ? -6.690 -9.279 5.325 1.00 93.50 98 PRO A CA 1
ATOM 734 C C . PRO A 1 98 ? -7.129 -8.873 6.741 1.00 93.50 98 PRO A C 1
ATOM 736 O O . PRO A 1 98 ? -7.996 -8.023 6.897 1.00 93.50 98 PRO A O 1
ATOM 739 N N . ASN A 1 99 ? -6.526 -9.458 7.781 1.00 92.31 99 ASN A N 1
ATOM 740 C CA . ASN A 1 99 ? -6.790 -9.102 9.180 1.00 92.31 99 ASN A CA 1
ATOM 741 C C . ASN A 1 99 ? -6.041 -7.836 9.639 1.00 92.31 99 ASN A C 1
ATOM 743 O O . ASN A 1 99 ? -6.222 -7.412 10.776 1.00 92.31 99 ASN A O 1
ATOM 747 N N . ARG A 1 100 ? -5.146 -7.284 8.809 1.00 92.25 100 ARG A N 1
ATOM 748 C CA . ARG A 1 100 ? -4.297 -6.125 9.146 1.00 92.25 100 ARG A CA 1
ATOM 749 C C . ARG A 1 100 ? -4.315 -5.047 8.076 1.00 92.25 100 ARG A C 1
ATOM 751 O O . ARG A 1 100 ? -4.212 -3.869 8.396 1.00 92.25 100 ARG A O 1
ATOM 758 N N . LEU A 1 101 ? -4.387 -5.456 6.813 1.00 94.44 101 LEU A N 1
ATOM 759 C CA . LEU A 1 101 ? -4.223 -4.583 5.664 1.00 94.44 101 LEU A CA 1
ATOM 760 C C . LEU A 1 101 ? -5.486 -4.579 4.811 1.00 94.44 101 LEU A C 1
ATOM 762 O O . LEU A 1 101 ? -6.137 -5.602 4.606 1.00 94.44 101 LEU A O 1
ATOM 766 N N . MET A 1 102 ? -5.793 -3.407 4.267 1.00 95.12 102 MET A N 1
ATOM 767 C CA . MET A 1 102 ? -6.903 -3.190 3.353 1.00 95.12 102 MET A CA 1
ATOM 768 C C . MET A 1 102 ? -6.462 -2.236 2.247 1.00 95.12 102 MET A C 1
ATOM 770 O O . MET A 1 102 ? -5.753 -1.261 2.490 1.00 95.12 102 MET A O 1
ATOM 774 N N . ARG A 1 103 ? -6.916 -2.494 1.020 1.00 94.94 103 ARG A N 1
ATOM 775 C CA . ARG A 1 103 ? -6.733 -1.560 -0.096 1.00 94.94 103 ARG A CA 1
ATOM 776 C C . ARG A 1 103 ? -7.609 -0.336 0.085 1.00 94.94 103 ARG A C 1
ATOM 778 O O . ARG A 1 103 ? -8.808 -0.465 0.330 1.00 94.94 103 ARG A O 1
ATOM 785 N N . VAL A 1 104 ? -7.029 0.827 -0.172 1.00 95.25 104 VAL A N 1
ATOM 786 C CA . VAL A 1 104 ? -7.722 2.112 -0.116 1.00 95.25 104 VAL A CA 1
ATOM 787 C C . VAL A 1 104 ? -7.711 2.739 -1.508 1.00 95.25 104 VAL A C 1
ATOM 789 O O . VAL A 1 104 ? -6.657 3.019 -2.069 1.00 95.25 104 VAL A O 1
ATOM 792 N N . ARG A 1 105 ? -8.897 2.937 -2.085 1.00 95.62 105 ARG A N 1
ATOM 793 C CA . ARG A 1 105 ? -9.132 3.598 -3.384 1.00 95.62 105 ARG A CA 1
ATOM 794 C C . ARG A 1 105 ? -10.028 4.832 -3.247 1.00 95.62 105 ARG A C 1
ATOM 796 O O . ARG A 1 105 ? -10.166 5.607 -4.190 1.00 95.62 105 ARG A O 1
ATOM 803 N N . SER A 1 106 ? -10.644 5.015 -2.084 1.00 94.50 106 SER A N 1
ATOM 804 C CA . SER A 1 106 ? -11.516 6.131 -1.742 1.00 94.50 106 SER A CA 1
ATOM 805 C C . SER A 1 106 ? -11.453 6.432 -0.242 1.00 94.50 106 SER A C 1
ATOM 807 O O . SER A 1 106 ? -11.068 5.581 0.556 1.00 94.50 106 SER A O 1
ATOM 809 N N . VAL A 1 107 ? -11.892 7.627 0.161 1.00 90.56 107 VAL A N 1
ATOM 810 C CA . VAL A 1 107 ? -11.998 7.995 1.587 1.00 90.56 107 VAL A CA 1
ATOM 811 C C . VAL A 1 107 ? -12.945 7.055 2.342 1.00 90.56 107 VAL A C 1
ATOM 813 O O . VAL A 1 107 ? -12.660 6.692 3.477 1.00 90.56 107 VAL A O 1
ATOM 816 N N . ALA A 1 108 ? -14.000 6.564 1.685 1.00 91.12 108 ALA A N 1
ATOM 817 C CA . ALA A 1 108 ? -14.925 5.601 2.281 1.00 91.12 108 ALA A CA 1
ATOM 818 C C . ALA A 1 108 ? -14.244 4.274 2.669 1.00 91.12 108 ALA A C 1
ATOM 820 O O . ALA A 1 108 ? -14.731 3.562 3.541 1.00 91.12 108 ALA A O 1
ATOM 821 N N . ASP A 1 109 ? -13.115 3.919 2.052 1.00 93.12 109 ASP A N 1
ATOM 822 C CA . ASP A 1 109 ? -12.359 2.721 2.435 1.00 93.12 109 ASP A CA 1
ATOM 823 C C . ASP A 1 109 ? -11.643 2.910 3.772 1.00 93.12 109 ASP A C 1
ATOM 825 O O . ASP A 1 109 ? -11.571 1.971 4.559 1.00 93.12 109 ASP A O 1
ATOM 829 N N . ILE A 1 110 ? -11.179 4.131 4.048 1.00 89.94 110 ILE A N 1
ATOM 830 C CA . ILE A 1 110 ? -10.560 4.498 5.325 1.00 89.94 110 ILE A CA 1
ATOM 831 C C . ILE A 1 110 ? -11.607 4.419 6.437 1.00 89.94 110 ILE A C 1
ATOM 833 O O . ILE A 1 110 ? -11.339 3.841 7.487 1.00 89.94 110 ILE A O 1
ATOM 837 N N . ASP A 1 111 ? -12.816 4.929 6.183 1.00 88.38 111 ASP A N 1
ATOM 838 C CA . ASP A 1 111 ? -13.925 4.837 7.137 1.00 88.38 111 ASP A CA 1
ATOM 839 C C . ASP A 1 111 ? -14.260 3.373 7.462 1.00 88.38 111 ASP A C 1
ATOM 841 O O . ASP A 1 111 ? -14.400 3.016 8.631 1.00 88.38 111 ASP A O 1
ATOM 845 N N . ARG A 1 112 ? -14.300 2.499 6.444 1.00 88.62 112 ARG A N 1
ATOM 846 C CA . ARG A 1 112 ? -14.531 1.055 6.630 1.00 88.62 112 ARG A CA 1
ATOM 847 C C . ARG A 1 112 ? -13.434 0.381 7.452 1.00 88.62 112 ARG A C 1
ATOM 849 O O . ARG A 1 112 ? -13.758 -0.426 8.316 1.00 88.62 112 ARG A O 1
ATOM 856 N N . ALA A 1 113 ? -12.167 0.723 7.221 1.00 86.25 113 ALA A N 1
ATOM 857 C CA . ALA A 1 113 ? -11.037 0.159 7.966 1.00 86.25 113 ALA A CA 1
ATOM 858 C C . ALA A 1 113 ? -11.036 0.551 9.457 1.00 86.25 113 ALA A C 1
ATOM 860 O O . ALA A 1 113 ? -10.438 -0.134 10.279 1.00 86.25 113 ALA A O 1
ATOM 861 N N . VAL A 1 114 ? -11.699 1.653 9.828 1.00 80.50 114 VAL A N 1
ATOM 862 C CA . VAL A 1 114 ? -11.877 2.063 11.234 1.00 80.50 114 VAL A CA 1
ATOM 863 C C . VAL A 1 114 ? -12.993 1.265 11.926 1.00 80.50 114 VAL A C 1
ATOM 865 O O . VAL A 1 114 ? -13.039 1.219 13.155 1.00 80.50 114 VAL A O 1
ATOM 868 N N . GLU A 1 115 ? -13.916 0.686 11.158 1.00 78.38 115 GLU A N 1
ATOM 869 C CA . GLU A 1 115 ? -15.104 -0.013 11.666 1.00 78.38 115 GLU A CA 1
ATOM 870 C C . GLU A 1 115 ? -14.935 -1.531 11.777 1.00 78.38 115 GLU A C 1
ATOM 872 O O . GLU A 1 115 ? -15.720 -2.169 12.484 1.00 78.38 115 GLU A O 1
ATOM 877 N N . SER A 1 116 ? -13.937 -2.092 11.091 1.00 64.31 116 SER A N 1
ATOM 878 C CA . SER A 1 116 ? -13.525 -3.500 11.162 1.00 64.31 116 SER A CA 1
ATOM 879 C C . SER A 1 116 ? -12.630 -3.782 12.362 1.00 64.31 116 SER A C 1
ATOM 881 O O . SER A 1 116 ? -12.848 -4.828 13.012 1.00 64.31 116 SER A O 1
#